Protein AF-A0A957D7N0-F1 (afdb_monomer)

pLDDT: mean 93.76, std 8.82, range [43.38, 98.62]

Mean predicted aligned error: 6.23 Å

Radius of gyration: 30.51 Å; Cα contacts (8 Å, |Δi|>4): 44; chains: 1; bounding box: 57×20×79 Å

Foldseek 3Di:
DDPDDLVRVLVVLLVVLVVCVVCVVVCVVVPDDNVNSVVSNVVSVVSVVVVVVVVVVVVVVVVVVVVVVVVVVVVVVVLVVVLVVCPVPDDQVCSVVVVDDDDD

Structure (mmCIF, N/CA/C/O backbone):
data_AF-A0A957D7N0-F1
#
_entry.id   AF-A0A957D7N0-F1
#
loop_
_atom_site.group_PDB
_atom_site.id
_atom_site.type_symbol
_atom_site.label_atom_id
_atom_site.label_alt_id
_atom_site.label_comp_id
_atom_site.label_asym_id
_atom_site.label_entity_id
_atom_site.label_seq_id
_atom_site.pdbx_PDB_ins_code
_atom_site.Cartn_x
_atom_site.Cartn_y
_atom_site.Cartn_z
_atom_site.occupancy
_atom_site.B_iso_or_equiv
_atom_site.auth_seq_id
_atom_site.auth_comp_id
_atom_site.auth_asym_id
_atom_site.auth_atom_id
_atom_site.pdbx_PDB_model_num
ATOM 1 N N . MET A 1 1 ? 7.538 5.327 24.840 1.00 43.38 1 MET A N 1
ATOM 2 C CA . MET A 1 1 ? 6.233 4.880 24.311 1.00 43.38 1 MET A CA 1
ATOM 3 C C . MET A 1 1 ? 6.363 3.395 24.025 1.00 43.38 1 MET A C 1
ATOM 5 O O . MET A 1 1 ? 7.383 3.013 23.466 1.00 43.38 1 MET A O 1
ATOM 9 N N . SER A 1 2 ? 5.463 2.561 24.544 1.00 58.72 2 SER A N 1
ATOM 10 C CA . SER A 1 2 ? 5.551 1.098 24.442 1.00 58.72 2 SER A CA 1
ATOM 11 C C . SER A 1 2 ? 5.608 0.650 22.978 1.00 58.72 2 SER A C 1
ATOM 13 O O . SER A 1 2 ? 4.878 1.155 22.133 1.00 58.72 2 SER A O 1
ATOM 15 N N . ASN A 1 3 ? 6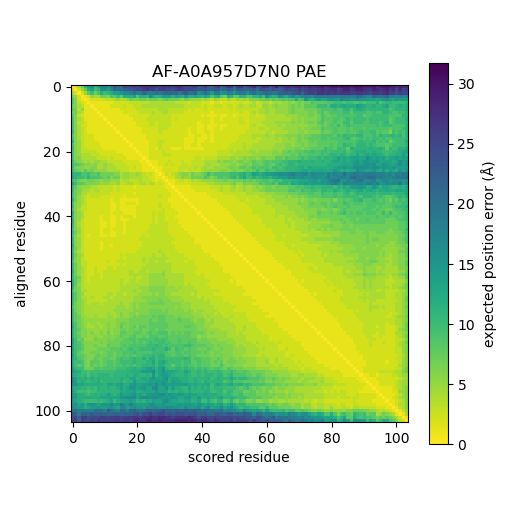.493 -0.305 22.688 1.00 68.75 3 ASN A N 1
ATOM 16 C CA . ASN A 1 3 ? 6.745 -0.878 21.362 1.00 68.75 3 ASN A CA 1
ATOM 17 C C . ASN A 1 3 ? 5.662 -1.924 21.000 1.00 68.75 3 ASN A C 1
ATOM 19 O O . ASN A 1 3 ? 5.974 -3.062 20.656 1.00 68.75 3 ASN A O 1
ATOM 23 N N . GLN A 1 4 ? 4.385 -1.586 21.197 1.00 79.19 4 GLN A N 1
ATOM 24 C CA . GLN A 1 4 ? 3.271 -2.497 20.929 1.00 79.19 4 GLN A CA 1
ATOM 25 C C . GLN A 1 4 ? 3.094 -2.719 19.428 1.00 79.19 4 GLN A C 1
ATOM 27 O O . GLN A 1 4 ? 3.161 -1.783 18.631 1.00 79.19 4 GLN A O 1
ATOM 32 N N . SER A 1 5 ? 2.846 -3.970 19.042 1.00 91.38 5 SER A N 1
ATOM 33 C CA . SER A 1 5 ? 2.448 -4.294 17.672 1.00 91.38 5 SER A CA 1
ATOM 34 C C . SER A 1 5 ? 1.021 -3.817 17.393 1.00 91.38 5 SER A C 1
ATOM 36 O O . SER A 1 5 ? 0.189 -3.775 18.298 1.00 91.38 5 SER A O 1
ATOM 38 N N . PHE A 1 6 ? 0.708 -3.556 16.121 1.00 92.81 6 PHE A N 1
ATOM 39 C CA . PHE A 1 6 ? -0.646 -3.199 15.679 1.00 92.81 6 PHE A CA 1
ATOM 40 C C . PHE A 1 6 ? -1.714 -4.172 16.214 1.00 92.81 6 PHE A C 1
ATOM 42 O O . PHE A 1 6 ? -2.712 -3.751 16.791 1.00 92.81 6 PHE A O 1
ATOM 49 N N . SER A 1 7 ? -1.453 -5.481 16.110 1.00 92.81 7 SER A N 1
ATOM 50 C CA . SER A 1 7 ? -2.374 -6.521 16.591 1.00 92.81 7 SER A CA 1
ATOM 51 C C . SER A 1 7 ? -2.631 -6.460 18.100 1.00 92.81 7 SER A C 1
ATOM 53 O O . SER A 1 7 ? -3.744 -6.734 18.551 1.00 92.81 7 SER A O 1
ATOM 55 N N . GLN A 1 8 ? -1.619 -6.069 18.883 1.00 94.50 8 GLN A N 1
ATOM 56 C CA . GLN A 1 8 ? -1.756 -5.902 20.327 1.00 94.50 8 GLN A CA 1
ATOM 57 C C . GLN A 1 8 ? -2.636 -4.691 20.637 1.00 94.50 8 GLN A C 1
ATOM 59 O O . GLN A 1 8 ? -3.555 -4.820 21.437 1.00 94.50 8 GLN A O 1
ATOM 64 N N . SER A 1 9 ? -2.440 -3.565 19.946 1.00 94.50 9 SER A N 1
ATOM 65 C CA . SER A 1 9 ? -3.275 -2.373 20.138 1.00 94.50 9 SER A CA 1
ATOM 66 C C . SER A 1 9 ? -4.746 -2.619 19.777 1.00 94.50 9 SER A C 1
ATOM 68 O O . SER A 1 9 ? -5.626 -2.287 20.565 1.00 94.50 9 SER A O 1
ATOM 70 N N . VAL A 1 10 ? -5.036 -3.279 18.647 1.00 95.94 10 VAL A N 1
ATOM 71 C CA . VAL A 1 10 ? -6.422 -3.637 18.271 1.00 95.94 10 VAL A CA 1
ATOM 72 C C . VAL A 1 10 ? -7.058 -4.572 19.306 1.00 95.94 10 VAL A C 1
ATOM 74 O O . VAL A 1 10 ? -8.212 -4.384 19.700 1.00 95.94 10 VAL A O 1
ATOM 77 N N . SER A 1 11 ? -6.301 -5.560 19.793 1.00 96.00 11 SER A N 1
ATOM 78 C CA . SER A 1 11 ? -6.775 -6.483 20.834 1.00 96.00 11 SER A CA 1
ATOM 79 C C . SER A 1 11 ? -7.077 -5.760 22.147 1.00 96.00 11 SER A C 1
ATOM 81 O O . SER A 1 11 ? -8.058 -6.077 22.824 1.00 96.00 11 SER A O 1
ATOM 83 N N . GLU A 1 12 ? -6.271 -4.764 22.504 1.00 96.31 12 GLU A N 1
ATOM 84 C CA . GLU A 1 12 ? -6.495 -3.937 23.687 1.00 96.31 12 GLU A CA 1
ATOM 85 C C . GLU A 1 12 ? -7.747 -3.073 23.555 1.00 96.31 12 GLU A C 1
ATOM 87 O O . GLU A 1 12 ? -8.556 -3.059 24.481 1.00 96.31 12 GLU A O 1
ATOM 92 N N . PHE A 1 13 ? -7.983 -2.440 22.403 1.00 96.44 13 PHE A N 1
ATOM 93 C CA . PHE A 1 13 ? -9.205 -1.658 22.174 1.00 96.44 13 PHE A CA 1
ATOM 94 C C . PHE A 1 13 ? -10.468 -2.516 22.295 1.00 96.44 13 PHE A C 1
ATOM 96 O O . PHE A 1 13 ? -11.415 -2.135 22.988 1.00 96.44 13 PHE A O 1
ATOM 103 N N . ARG A 1 14 ? -10.455 -3.728 21.726 1.00 96.88 14 ARG A N 1
ATOM 104 C CA . ARG A 1 14 ? -11.551 -4.700 21.891 1.00 96.88 14 ARG A CA 1
ATOM 105 C C . ARG A 1 14 ? -11.727 -5.132 23.348 1.00 96.88 14 ARG A C 1
ATOM 107 O O . ARG A 1 14 ? -12.855 -5.257 23.829 1.00 96.88 14 ARG A O 1
ATOM 114 N N . THR A 1 15 ? -10.623 -5.329 24.069 1.00 97.62 15 THR A N 1
ATOM 115 C CA . THR A 1 15 ? -10.645 -5.685 25.496 1.00 97.62 15 THR A CA 1
ATOM 116 C C . THR A 1 15 ? -11.243 -4.559 26.340 1.00 97.62 15 THR A C 1
ATOM 118 O O . THR A 1 15 ? -12.051 -4.833 27.227 1.00 97.62 15 THR A O 1
ATOM 121 N N . ILE A 1 16 ? -10.913 -3.300 26.040 1.00 96.25 16 ILE A N 1
ATOM 122 C CA . ILE A 1 16 ? -11.488 -2.123 26.702 1.00 96.25 16 ILE A CA 1
ATOM 123 C C . ILE A 1 16 ? -12.995 -2.048 26.439 1.00 96.25 16 ILE A C 1
ATOM 125 O O . ILE A 1 16 ? -13.761 -1.977 27.399 1.00 96.25 16 ILE A O 1
ATOM 129 N N . ALA A 1 17 ? -13.435 -2.145 25.180 1.00 97.00 17 ALA A N 1
ATOM 130 C CA . ALA A 1 17 ? -14.858 -2.125 24.826 1.00 97.00 17 ALA A CA 1
ATOM 131 C C . ALA A 1 17 ? -15.655 -3.215 25.571 1.00 97.00 17 ALA A C 1
ATOM 133 O O . ALA A 1 17 ? -16.693 -2.948 26.181 1.00 97.00 17 ALA A O 1
ATOM 134 N N . SER A 1 18 ? -15.131 -4.444 25.594 1.00 97.06 18 SER A N 1
ATOM 135 C CA . SER A 1 18 ? -15.727 -5.564 26.334 1.00 97.06 18 SER A CA 1
ATOM 136 C C . SER A 1 18 ? -15.751 -5.318 27.850 1.00 97.06 18 SER A C 1
ATOM 138 O O . SER A 1 18 ? -16.758 -5.563 28.528 1.00 97.06 18 SER A O 1
ATOM 140 N N . GLY A 1 19 ? -14.656 -4.778 28.392 1.00 96.94 19 GLY A N 1
ATOM 141 C CA . GLY A 1 19 ? -14.521 -4.427 29.800 1.00 96.94 19 GLY A CA 1
ATOM 142 C C . GLY A 1 19 ? -15.551 -3.396 30.255 1.00 96.94 19 GLY A C 1
ATOM 143 O O . GLY A 1 19 ? -16.161 -3.599 31.309 1.00 96.94 19 GLY A O 1
ATOM 144 N N . ILE A 1 20 ? -15.774 -2.355 29.443 1.00 96.00 20 ILE A N 1
ATOM 145 C CA . ILE A 1 20 ? -16.780 -1.311 29.678 1.00 96.00 20 ILE A CA 1
ATOM 146 C C . ILE A 1 20 ? -18.181 -1.922 29.690 1.00 96.00 20 ILE A C 1
ATOM 148 O O . ILE A 1 20 ? -18.893 -1.775 30.681 1.00 96.00 20 ILE A O 1
ATOM 152 N N . ASN A 1 21 ? -18.551 -2.682 28.654 1.00 94.56 21 ASN A N 1
ATOM 153 C CA . ASN A 1 21 ? -19.876 -3.306 28.561 1.00 94.56 21 ASN A CA 1
ATOM 154 C C . ASN A 1 21 ? -20.183 -4.221 29.755 1.00 94.56 21 ASN A C 1
ATOM 156 O O . ASN A 1 21 ? -21.283 -4.198 30.302 1.00 94.56 21 ASN A O 1
ATOM 160 N N . THR A 1 22 ? -19.193 -4.992 30.210 1.00 96.62 22 THR A N 1
ATOM 161 C CA . THR A 1 22 ? -19.368 -5.930 31.332 1.00 96.62 22 THR A CA 1
ATOM 162 C C . THR A 1 22 ? -19.513 -5.218 32.683 1.00 96.62 22 THR A C 1
ATOM 164 O O . THR A 1 22 ? -20.059 -5.783 33.629 1.00 96.62 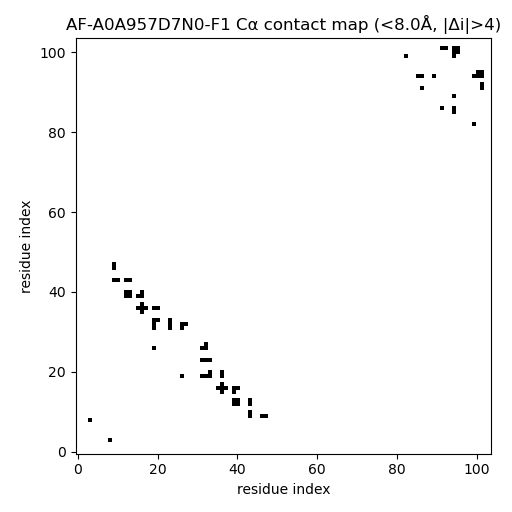22 THR A O 1
ATOM 167 N N . ARG A 1 23 ? -18.990 -3.992 32.815 1.00 96.06 23 ARG A N 1
ATOM 168 C CA . ARG A 1 23 ? -18.874 -3.268 34.097 1.00 96.06 23 ARG A CA 1
ATOM 169 C C . ARG A 1 23 ? -19.547 -1.899 34.074 1.00 96.06 23 ARG A C 1
ATOM 171 O O . ARG A 1 23 ? -19.234 -1.057 34.911 1.00 96.06 23 ARG A O 1
ATOM 178 N N . LEU A 1 24 ? -20.492 -1.690 33.162 1.00 93.25 24 LEU A N 1
ATOM 179 C CA . LEU A 1 24 ? -21.084 -0.380 32.894 1.00 93.25 24 LEU A CA 1
ATOM 180 C C . LEU A 1 24 ? -21.666 0.283 34.154 1.00 93.25 24 LEU A C 1
ATOM 182 O O . LEU A 1 24 ? -21.428 1.460 34.404 1.00 93.25 24 LEU A O 1
ATOM 186 N N . THR A 1 25 ? -22.339 -0.487 35.015 1.00 92.81 25 THR A N 1
ATOM 187 C CA . THR A 1 25 ? -22.913 0.012 36.278 1.00 92.81 25 THR A CA 1
ATOM 188 C C . THR A 1 25 ? -21.865 0.589 37.231 1.00 92.81 25 THR A C 1
ATOM 190 O O .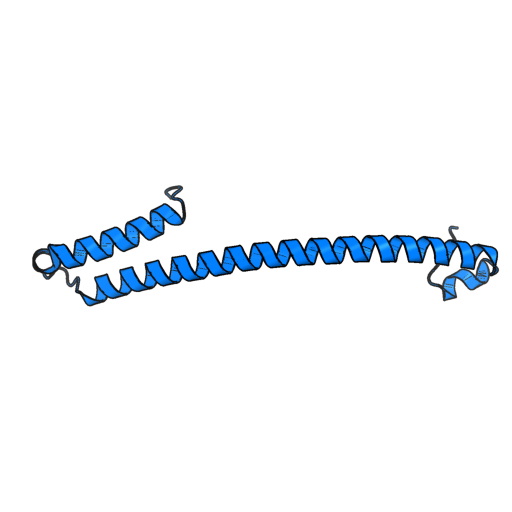 THR A 1 25 ? -22.150 1.549 37.937 1.00 92.81 25 THR A O 1
ATOM 193 N N . ALA A 1 26 ? -20.651 0.030 37.254 1.00 93.75 26 ALA A N 1
ATOM 194 C CA . ALA A 1 26 ? -19.558 0.529 38.091 1.00 93.75 26 ALA A CA 1
ATOM 195 C C . ALA A 1 26 ? -18.886 1.782 37.500 1.00 93.75 26 ALA A C 1
ATOM 197 O O . ALA A 1 26 ? -18.182 2.495 38.210 1.00 93.75 26 ALA A O 1
ATOM 198 N N . LEU A 1 27 ? -19.097 2.043 36.207 1.00 91.62 27 LEU A N 1
ATOM 199 C CA . LEU A 1 27 ? -18.471 3.129 35.456 1.00 91.62 27 LEU A CA 1
ATOM 200 C C . LEU A 1 27 ? -19.405 4.332 35.235 1.00 91.62 27 LEU A C 1
ATOM 202 O O . LEU A 1 27 ? -18.949 5.394 34.812 1.00 91.62 27 LEU A O 1
ATOM 206 N N . SER A 1 28 ? -20.691 4.216 35.580 1.00 84.62 28 SER A N 1
ATOM 207 C CA . SER A 1 28 ? -21.676 5.292 35.402 1.00 84.62 28 SER A CA 1
ATOM 208 C C . SER A 1 28 ? -21.314 6.579 36.157 1.00 84.62 28 SER A C 1
ATOM 210 O O . SER A 1 28 ? -21.582 7.674 35.670 1.00 84.62 28 SER A O 1
ATOM 212 N N . GLY A 1 29 ? -20.636 6.467 37.306 1.00 91.56 29 GLY A N 1
ATOM 213 C CA . GLY A 1 29 ? -20.192 7.609 38.116 1.00 91.56 29 GLY A CA 1
ATOM 214 C C . GLY A 1 29 ? -19.091 8.467 37.482 1.00 91.56 29 GLY A C 1
ATOM 215 O O . GLY A 1 29 ? -18.836 9.568 37.961 1.00 91.56 29 GLY A O 1
ATOM 216 N N . VAL A 1 30 ? -18.447 7.985 36.414 1.00 94.19 30 VAL A N 1
ATOM 217 C CA . VAL A 1 30 ? -17.393 8.710 35.681 1.00 94.19 30 VAL A CA 1
ATOM 218 C C . VAL A 1 30 ? -17.793 9.046 34.242 1.00 94.19 30 VAL A C 1
ATOM 220 O O . VAL A 1 30 ? -16.959 9.501 33.466 1.00 94.19 30 VAL A O 1
ATOM 223 N N . GLY A 1 31 ? -19.065 8.845 33.883 1.00 91.88 31 GLY A N 1
ATOM 224 C CA . GLY A 1 31 ? -19.603 9.235 32.579 1.00 91.88 31 GLY A CA 1
ATOM 225 C C . GLY A 1 31 ? -19.210 8.326 31.413 1.00 91.88 31 GLY A C 1
ATOM 226 O O . GLY A 1 31 ? -19.411 8.722 30.273 1.00 91.88 31 GLY A O 1
ATOM 227 N N . VAL A 1 32 ? -18.675 7.128 31.674 1.00 95.19 32 VAL A N 1
ATOM 228 C CA . VAL A 1 32 ? -18.431 6.126 30.624 1.00 95.19 32 VAL A CA 1
ATOM 229 C C . VAL A 1 32 ? -19.739 5.414 30.292 1.00 95.19 32 VAL A C 1
ATOM 231 O O . VAL A 1 32 ? -20.456 4.944 31.180 1.00 95.19 32 VAL A O 1
ATOM 234 N N . THR A 1 33 ? -20.030 5.316 29.001 1.00 95.62 33 THR A N 1
ATOM 235 C CA . THR A 1 33 ? -21.306 4.849 28.461 1.00 95.62 33 THR A CA 1
ATOM 236 C C . THR A 1 33 ? -21.149 3.599 27.593 1.00 95.62 33 THR A C 1
ATOM 238 O O . THR A 1 33 ? -20.047 3.182 27.233 1.00 95.62 33 THR A O 1
ATOM 241 N N . ALA A 1 34 ? -22.281 2.984 27.241 1.00 94.81 34 ALA A N 1
ATOM 242 C CA . ALA A 1 34 ? -22.307 1.914 26.246 1.00 94.81 34 ALA A CA 1
ATOM 243 C C . ALA A 1 34 ? -21.889 2.420 24.852 1.00 94.81 34 ALA A C 1
ATOM 245 O O . ALA A 1 34 ? -21.288 1.668 24.085 1.00 94.81 34 ALA A O 1
ATOM 246 N N . ASP A 1 35 ? -22.146 3.696 24.549 1.00 96.38 35 ASP A N 1
ATOM 247 C CA . ASP A 1 35 ? -21.763 4.313 23.278 1.00 96.38 35 ASP A CA 1
ATOM 248 C C . ASP A 1 35 ? -20.238 4.427 23.155 1.00 96.38 35 ASP A C 1
ATOM 250 O O . ASP A 1 35 ? -19.693 4.181 22.081 1.00 96.38 35 ASP A O 1
ATOM 254 N N . ASP A 1 36 ? -19.525 4.684 24.257 1.00 96.25 36 ASP A N 1
ATOM 255 C CA . ASP A 1 36 ? -18.054 4.683 24.271 1.00 96.25 36 ASP A CA 1
ATOM 256 C C . ASP A 1 36 ? -17.484 3.291 23.961 1.00 96.25 36 ASP A C 1
ATOM 258 O O . ASP A 1 36 ? -16.516 3.150 23.208 1.00 96.25 36 ASP A O 1
ATOM 262 N N . ALA A 1 37 ? -18.103 2.240 24.509 1.00 96.44 37 ALA A N 1
ATOM 263 C CA . ALA A 1 37 ? -17.727 0.863 24.207 1.00 96.44 37 ALA A CA 1
ATOM 264 C C . ALA A 1 37 ? -17.990 0.519 22.734 1.00 96.44 37 ALA A C 1
ATOM 266 O O . ALA A 1 37 ? -17.146 -0.107 22.089 1.00 96.44 37 ALA A O 1
ATOM 267 N N . ALA A 1 38 ? -19.134 0.948 22.195 1.00 97.50 38 ALA A N 1
ATOM 268 C CA . ALA A 1 38 ? -19.473 0.760 20.790 1.00 97.50 38 ALA A CA 1
ATOM 269 C C . ALA A 1 38 ? -18.486 1.497 19.873 1.00 97.50 38 ALA A C 1
ATOM 271 O O . ALA A 1 38 ? -17.970 0.899 18.931 1.00 97.50 38 ALA A O 1
ATOM 272 N N . ALA A 1 39 ? -18.150 2.751 20.186 1.00 97.62 39 ALA A N 1
ATOM 273 C CA . ALA A 1 39 ? -17.175 3.535 19.435 1.00 97.62 39 ALA A CA 1
ATOM 274 C C . ALA A 1 39 ? -15.786 2.875 19.433 1.00 97.62 39 ALA A C 1
ATOM 276 O O . ALA A 1 39 ? -15.151 2.784 18.383 1.00 97.62 39 ALA A O 1
ATOM 277 N N . MET A 1 40 ? -15.328 2.353 20.578 1.00 96.88 40 MET A N 1
ATOM 278 C CA . MET A 1 40 ? -14.059 1.616 20.654 1.00 96.88 40 MET A CA 1
ATOM 279 C C . MET A 1 40 ? -14.061 0.331 19.823 1.00 96.88 40 MET A C 1
ATOM 281 O O . MET A 1 40 ? -13.060 0.025 19.176 1.00 96.88 40 MET A O 1
ATOM 285 N N . ALA A 1 41 ? -15.167 -0.417 19.818 1.00 96.69 41 ALA A N 1
ATOM 286 C CA . ALA A 1 41 ? -15.290 -1.617 18.995 1.00 96.69 41 ALA A CA 1
ATOM 287 C C . ALA A 1 41 ? -15.265 -1.281 17.494 1.00 96.69 41 ALA A C 1
ATOM 289 O O . ALA A 1 41 ? -14.511 -1.901 16.747 1.00 96.69 41 ALA A O 1
ATOM 290 N N . VAL A 1 42 ? -16.012 -0.252 17.076 1.00 98.06 42 VAL A N 1
ATOM 291 C CA . VAL A 1 42 ? -16.036 0.221 15.682 1.00 98.06 42 VAL A CA 1
ATOM 292 C C . VAL A 1 42 ? -14.645 0.655 15.228 1.00 98.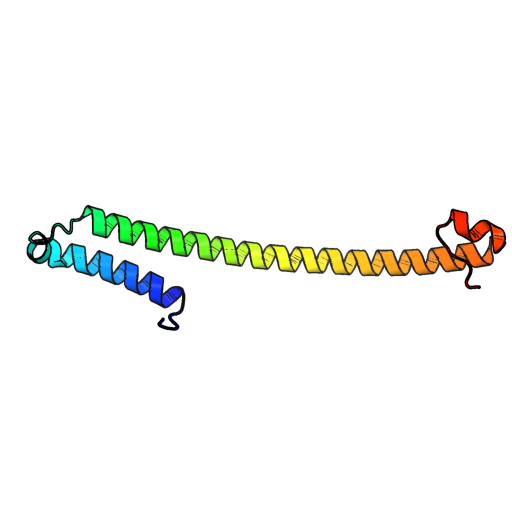06 42 VAL A C 1
ATOM 294 O O . VAL A 1 42 ? -14.183 0.210 14.182 1.00 98.06 42 VAL A O 1
ATOM 297 N N . LEU A 1 43 ? -13.932 1.448 16.032 1.00 97.81 43 LEU A N 1
ATOM 298 C CA . LEU A 1 43 ? -12.570 1.871 15.697 1.00 97.81 43 LEU A CA 1
ATOM 299 C C . LEU A 1 43 ? -11.611 0.682 15.561 1.00 97.81 43 LEU A C 1
ATOM 301 O O . LEU A 1 43 ? -10.768 0.676 14.667 1.00 97.81 43 LEU A O 1
ATOM 305 N N . ALA A 1 44 ? -11.732 -0.342 16.410 1.00 97.44 44 ALA A N 1
ATOM 306 C CA . ALA A 1 44 ? -10.920 -1.551 16.288 1.00 97.44 44 ALA A CA 1
ATOM 307 C C . ALA A 1 44 ? -11.178 -2.294 14.962 1.00 97.44 44 ALA A C 1
ATOM 309 O O . ALA A 1 44 ? -10.231 -2.759 14.324 1.00 97.44 44 ALA A O 1
ATOM 310 N N . ASP A 1 45 ? -12.434 -2.366 14.521 1.00 97.44 45 ASP A N 1
ATOM 311 C CA . ASP A 1 45 ? -12.815 -3.015 13.262 1.00 97.44 45 ASP A CA 1
ATOM 312 C C . ASP 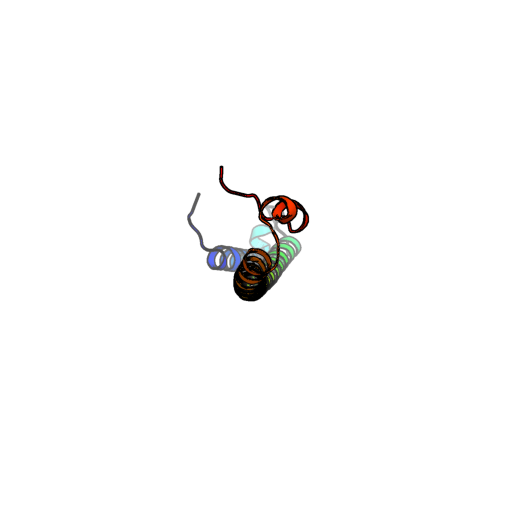A 1 45 ? -12.395 -2.197 12.026 1.00 97.44 45 ASP A C 1
ATOM 314 O O . ASP A 1 45 ? -11.928 -2.752 11.022 1.00 97.44 45 ASP A O 1
ATOM 318 N N . GLU A 1 46 ? -12.494 -0.868 12.099 1.00 97.94 46 GLU A N 1
ATOM 319 C CA . GLU A 1 46 ? -11.985 0.042 11.069 1.00 97.94 46 GLU A CA 1
ATOM 320 C C . GLU A 1 46 ? -10.466 -0.076 10.918 1.00 97.94 46 GLU A C 1
ATOM 322 O O . GLU A 1 46 ? -9.957 -0.127 9.797 1.00 97.94 46 GLU A O 1
ATOM 327 N N . LEU A 1 47 ? -9.735 -0.179 12.032 1.00 97.88 47 LEU A N 1
ATOM 328 C CA . LEU A 1 47 ? -8.290 -0.390 12.017 1.00 97.88 47 LEU A CA 1
ATOM 329 C C . LEU A 1 47 ? -7.924 -1.701 11.315 1.00 97.88 47 LEU A C 1
ATOM 331 O O . LEU A 1 47 ? -7.054 -1.688 10.441 1.00 97.88 47 LEU A O 1
ATOM 335 N N . ASP A 1 48 ? -8.583 -2.814 11.648 1.00 97.31 48 ASP A N 1
ATOM 336 C CA . ASP A 1 48 ? -8.351 -4.102 10.979 1.00 97.31 48 ASP A CA 1
ATOM 337 C C . ASP A 1 48 ? -8.627 -4.008 9.469 1.00 97.31 48 ASP A C 1
ATOM 339 O O . ASP A 1 48 ? -7.836 -4.489 8.651 1.00 97.31 48 ASP A O 1
ATOM 343 N N . THR A 1 49 ? -9.706 -3.319 9.091 1.00 97.88 49 THR A N 1
ATOM 344 C CA . THR A 1 49 ? -10.071 -3.085 7.688 1.00 97.88 49 THR A CA 1
ATOM 345 C C . THR A 1 49 ? -8.996 -2.283 6.953 1.00 97.88 49 THR A C 1
ATOM 347 O O . THR A 1 49 ? -8.542 -2.684 5.878 1.00 97.88 49 THR A O 1
ATOM 350 N N . LEU A 1 50 ? -8.545 -1.169 7.535 1.00 98.12 50 LEU A N 1
ATOM 351 C CA . LEU A 1 50 ? -7.499 -0.324 6.958 1.00 98.12 50 LEU A CA 1
ATOM 352 C C . LEU A 1 50 ? -6.164 -1.066 6.850 1.00 98.12 50 LEU A C 1
ATOM 354 O O . LEU A 1 50 ? -5.457 -0.919 5.853 1.00 98.12 50 LEU A O 1
ATOM 358 N N . ASN A 1 51 ? -5.822 -1.891 7.839 1.00 97.56 51 ASN A N 1
ATOM 359 C CA . ASN A 1 51 ? -4.610 -2.699 7.802 1.00 97.56 51 ASN A CA 1
ATOM 360 C C . ASN A 1 51 ? -4.663 -3.750 6.681 1.00 97.56 51 ASN A C 1
ATOM 362 O O . ASN A 1 51 ? -3.701 -3.890 5.926 1.00 97.56 51 ASN A O 1
ATOM 366 N N . ALA A 1 52 ? -5.800 -4.429 6.498 1.00 97.25 52 ALA A N 1
ATOM 367 C CA . ALA A 1 52 ? -5.985 -5.367 5.391 1.00 97.25 52 ALA A CA 1
ATOM 368 C C . ALA A 1 52 ? -5.858 -4.677 4.019 1.00 97.25 52 ALA A C 1
ATOM 370 O O . ALA A 1 52 ? -5.155 -5.167 3.134 1.00 97.25 52 ALA A O 1
ATOM 371 N N . GLN A 1 53 ? -6.475 -3.501 3.858 1.00 98.25 53 GLN A N 1
ATOM 372 C CA . GLN A 1 53 ? -6.340 -2.688 2.644 1.00 98.25 53 GLN A CA 1
ATOM 373 C C . GLN A 1 53 ? -4.890 -2.246 2.407 1.00 98.25 53 GLN A C 1
ATOM 375 O O . GLN A 1 53 ? -4.415 -2.252 1.270 1.00 98.25 53 GLN A O 1
ATOM 380 N N . GLN A 1 54 ? -4.164 -1.884 3.467 1.00 98.31 54 GLN A N 1
ATOM 381 C CA . GLN A 1 54 ? -2.758 -1.508 3.373 1.00 98.31 54 GLN A CA 1
ATOM 382 C C . GLN A 1 54 ? -1.895 -2.673 2.868 1.00 98.31 54 GLN A C 1
ATOM 384 O O . GLN A 1 54 ? -1.055 -2.470 1.988 1.00 98.31 54 GLN A O 1
ATOM 389 N N . GLU A 1 55 ? -2.083 -3.880 3.402 1.00 98.19 55 GLU A N 1
ATOM 390 C CA . GLU A 1 55 ? -1.336 -5.066 2.965 1.00 98.19 55 GLU A CA 1
ATOM 391 C C . GLU A 1 55 ? -1.633 -5.429 1.504 1.00 98.19 55 GLU A C 1
ATOM 393 O O . GLU A 1 55 ? -0.710 -5.715 0.735 1.00 98.19 55 GLU A O 1
ATOM 398 N N . GLU A 1 56 ? -2.890 -5.308 1.077 1.00 98.25 56 GLU A N 1
ATOM 399 C CA . GLU A 1 56 ? -3.273 -5.488 -0.326 1.00 98.25 56 GLU A CA 1
ATOM 400 C C . GLU A 1 56 ? -2.585 -4.455 -1.239 1.00 98.25 56 GLU A C 1
ATOM 402 O O . GLU A 1 56 ? -1.958 -4.810 -2.242 1.00 98.25 56 GLU A O 1
ATOM 407 N N . LEU A 1 57 ? -2.594 -3.171 -0.864 1.00 98.56 57 LEU A N 1
ATOM 408 C CA . LEU A 1 57 ? -1.905 -2.119 -1.621 1.00 98.56 57 LEU A CA 1
ATOM 409 C C . LEU A 1 57 ? -0.390 -2.354 -1.705 1.00 98.56 57 LEU A C 1
ATOM 411 O O . LEU A 1 57 ? 0.211 -2.124 -2.759 1.00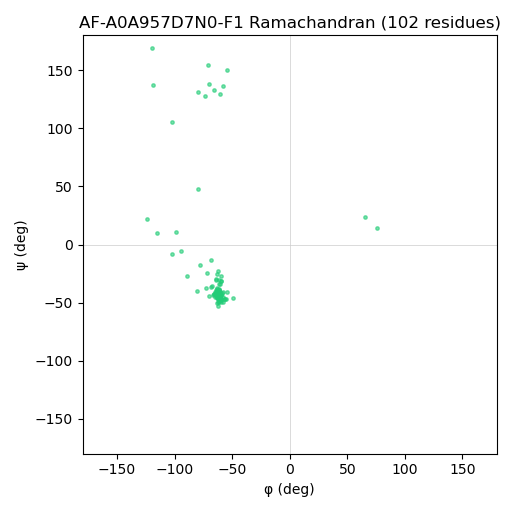 98.56 57 LEU A O 1
ATOM 415 N N . LYS A 1 58 ? 0.247 -2.852 -0.636 1.00 98.19 58 LYS A N 1
ATOM 416 C CA . LYS A 1 58 ? 1.672 -3.231 -0.658 1.00 98.19 58 LYS A CA 1
ATOM 417 C C . LYS A 1 58 ? 1.935 -4.354 -1.660 1.00 98.19 58 LYS A C 1
ATOM 419 O O . LYS A 1 58 ? 2.921 -4.289 -2.405 1.00 98.19 58 LYS A O 1
ATOM 424 N N . ALA A 1 59 ? 1.066 -5.363 -1.712 1.00 98.25 59 ALA A N 1
ATOM 425 C CA . ALA A 1 59 ? 1.180 -6.460 -2.667 1.00 98.25 59 ALA A CA 1
ATOM 426 C C . ALA A 1 59 ? 1.041 -5.963 -4.117 1.00 98.25 59 ALA A C 1
ATOM 428 O O . ALA A 1 59 ? 1.885 -6.277 -4.966 1.00 98.25 59 ALA A O 1
ATOM 429 N N . GLN A 1 60 ? 0.043 -5.117 -4.386 1.00 98.44 60 GLN A N 1
ATOM 430 C CA . GLN A 1 60 ? -0.174 -4.513 -5.704 1.00 98.44 60 GLN A CA 1
ATOM 431 C C . GLN A 1 60 ? 1.000 -3.634 -6.142 1.00 98.44 60 GLN A C 1
ATOM 433 O O . GLN A 1 60 ? 1.469 -3.748 -7.280 1.00 98.44 60 GLN A O 1
ATOM 438 N N . LEU A 1 61 ? 1.526 -2.802 -5.237 1.00 98.56 61 LEU A N 1
ATOM 439 C CA . LEU A 1 61 ? 2.701 -1.974 -5.501 1.00 98.56 61 LEU A CA 1
ATOM 440 C C . LEU A 1 61 ? 3.894 -2.846 -5.900 1.00 98.56 61 LEU A C 1
ATOM 442 O O . LEU A 1 61 ? 4.504 -2.612 -6.942 1.00 98.56 61 LEU A O 1
ATOM 446 N N . LYS A 1 62 ? 4.183 -3.900 -5.126 1.00 98.44 62 LYS A N 1
ATOM 447 C CA . LYS A 1 62 ? 5.274 -4.839 -5.423 1.00 98.44 62 LYS A CA 1
ATOM 448 C C . LYS A 1 62 ? 5.109 -5.481 -6.803 1.00 98.44 62 LYS A C 1
ATOM 450 O O . LYS A 1 62 ? 6.073 -5.542 -7.570 1.00 98.44 62 LYS A O 1
ATOM 455 N N . ALA A 1 63 ? 3.900 -5.927 -7.143 1.00 98.44 63 ALA A N 1
ATOM 456 C CA . ALA A 1 63 ? 3.607 -6.510 -8.450 1.00 98.44 63 ALA A CA 1
ATOM 457 C C . ALA A 1 63 ? 3.859 -5.509 -9.592 1.00 98.44 63 ALA A C 1
ATOM 459 O O . ALA A 1 63 ? 4.551 -5.833 -10.561 1.00 98.44 63 ALA A O 1
ATOM 460 N N . LYS A 1 64 ? 3.376 -4.268 -9.458 1.00 98.38 64 LYS A N 1
ATOM 461 C CA . LYS A 1 64 ? 3.570 -3.219 -10.471 1.00 98.38 64 LYS A CA 1
ATOM 462 C C . LYS A 1 64 ? 5.014 -2.755 -10.594 1.00 98.38 64 LYS A C 1
ATOM 464 O O . LYS A 1 64 ? 5.481 -2.539 -11.711 1.00 98.38 64 LYS A O 1
ATOM 469 N N . THR A 1 65 ? 5.754 -2.677 -9.494 1.00 98.56 65 THR A N 1
ATOM 470 C CA . THR A 1 65 ? 7.194 -2.397 -9.524 1.00 98.56 65 THR A CA 1
ATOM 471 C C . THR A 1 65 ? 7.954 -3.481 -10.289 1.00 98.56 65 THR A C 1
ATOM 473 O O . THR A 1 65 ? 8.810 -3.161 -11.115 1.00 98.56 65 THR A O 1
ATOM 476 N N . ASN A 1 66 ? 7.617 -4.756 -10.085 1.00 98.56 66 ASN A N 1
ATOM 477 C CA . ASN A 1 66 ? 8.227 -5.857 -10.833 1.00 98.56 66 ASN A CA 1
ATOM 478 C C . ASN A 1 66 ? 7.909 -5.778 -12.335 1.00 98.56 66 ASN A C 1
ATOM 480 O O . ASN A 1 66 ? 8.817 -5.915 -13.158 1.00 98.56 66 ASN A O 1
ATOM 484 N N . GLU A 1 67 ? 6.653 -5.499 -12.697 1.00 98.56 67 GLU A N 1
ATOM 485 C CA . GLU A 1 67 ? 6.233 -5.312 -14.093 1.00 98.56 67 GLU A CA 1
ATOM 486 C C . GLU A 1 67 ? 6.997 -4.152 -14.762 1.00 98.56 67 GLU A C 1
ATOM 488 O O . GLU A 1 67 ? 7.545 -4.303 -15.860 1.00 98.56 67 GLU A O 1
ATOM 493 N N . LEU A 1 68 ? 7.086 -3.006 -14.078 1.00 98.50 68 LEU A N 1
ATOM 494 C CA . LEU A 1 68 ? 7.807 -1.824 -14.547 1.00 98.50 68 LEU A CA 1
ATOM 495 C C . LEU A 1 68 ? 9.292 -2.128 -14.774 1.00 98.50 68 LEU A C 1
ATOM 497 O O . LEU A 1 68 ? 9.838 -1.806 -15.831 1.00 98.50 68 LEU A O 1
ATOM 501 N N . ASN A 1 69 ? 9.939 -2.785 -13.811 1.00 98.56 69 ASN A N 1
ATOM 502 C CA . ASN A 1 69 ? 11.353 -3.145 -13.897 1.00 98.56 69 ASN A CA 1
ATOM 503 C C . ASN A 1 69 ? 11.630 -4.102 -15.064 1.00 98.56 69 ASN A C 1
ATOM 505 O O . ASN A 1 69 ? 12.609 -3.918 -15.796 1.00 98.56 69 ASN A O 1
ATOM 509 N N . ALA A 1 70 ? 10.751 -5.082 -15.289 1.00 98.62 70 ALA A N 1
ATOM 510 C CA . ALA A 1 70 ? 10.854 -5.995 -16.422 1.00 98.62 70 ALA A CA 1
ATOM 511 C C . ALA A 1 70 ? 10.754 -5.244 -17.761 1.00 98.62 70 ALA A C 1
ATOM 513 O O . ALA A 1 70 ? 11.639 -5.378 -18.613 1.00 98.62 70 ALA A O 1
ATOM 514 N N . LYS A 1 71 ? 9.739 -4.384 -17.928 1.00 98.62 71 LYS A N 1
ATOM 515 C CA . LYS A 1 71 ? 9.573 -3.569 -19.145 1.00 98.62 71 LYS A CA 1
ATOM 516 C C . LYS A 1 71 ? 10.743 -2.613 -19.365 1.00 98.62 71 LYS A C 1
ATOM 518 O O . LYS A 1 71 ? 11.230 -2.489 -20.487 1.00 98.62 71 LYS A O 1
ATOM 523 N N . MET A 1 72 ? 11.259 -1.999 -18.302 1.00 98.50 72 MET A N 1
ATOM 524 C CA . MET A 1 72 ? 12.420 -1.111 -18.374 1.00 98.50 72 MET A CA 1
ATOM 525 C C . MET A 1 72 ? 13.675 -1.847 -18.863 1.00 98.50 72 MET A C 1
ATOM 527 O O . MET A 1 72 ? 14.426 -1.318 -19.684 1.00 98.50 72 MET A O 1
ATOM 531 N N . LYS A 1 73 ? 13.901 -3.085 -18.405 1.00 98.56 73 LYS A N 1
ATOM 532 C CA . LYS A 1 73 ? 15.017 -3.919 -18.876 1.00 98.56 73 LYS A CA 1
ATOM 533 C C . LYS A 1 73 ? 14.904 -4.206 -20.374 1.00 98.56 73 LYS A C 1
ATOM 535 O O . LYS A 1 73 ? 15.885 -4.031 -21.098 1.00 98.56 73 LYS A O 1
ATOM 540 N N . VAL A 1 74 ? 13.713 -4.582 -20.842 1.00 98.50 74 VAL A N 1
ATOM 541 C CA . VAL A 1 74 ? 13.446 -4.830 -22.268 1.00 98.50 74 VAL A CA 1
ATOM 542 C C . VAL A 1 74 ? 13.655 -3.559 -23.095 1.00 98.50 74 VAL A C 1
ATOM 544 O O . VAL A 1 74 ? 14.369 -3.592 -24.097 1.00 98.50 74 VAL A O 1
ATOM 547 N N . ALA A 1 75 ? 13.116 -2.422 -22.649 1.00 98.19 75 ALA A N 1
ATOM 548 C CA . ALA A 1 75 ? 13.267 -1.139 -23.332 1.00 98.19 75 ALA A CA 1
ATOM 549 C C . ALA A 1 75 ? 14.740 -0.711 -23.438 1.00 98.19 75 ALA A C 1
ATOM 551 O O . ALA A 1 75 ? 15.192 -0.288 -24.502 1.00 98.19 75 ALA A O 1
ATOM 552 N N . ARG A 1 76 ? 15.526 -0.881 -22.366 1.00 97.88 76 ARG A N 1
ATOM 553 C CA . ARG A 1 76 ? 16.971 -0.591 -22.367 1.00 97.88 76 ARG A CA 1
ATOM 554 C C . ARG A 1 76 ? 17.739 -1.489 -23.333 1.00 97.88 76 ARG A C 1
ATOM 556 O O . ARG A 1 76 ? 18.584 -0.986 -24.074 1.00 97.88 76 ARG A O 1
ATOM 563 N N . ALA A 1 77 ? 17.437 -2.787 -23.356 1.00 98.00 77 ALA A N 1
ATOM 564 C CA . ALA A 1 77 ? 18.054 -3.723 -24.292 1.00 98.00 77 ALA A CA 1
ATOM 565 C C . ALA A 1 77 ? 17.724 -3.354 -25.746 1.00 98.00 77 ALA A C 1
ATOM 567 O O . ALA A 1 77 ? 18.629 -3.249 -26.575 1.00 98.00 77 ALA A O 1
ATOM 568 N N . LYS A 1 78 ? 16.448 -3.059 -26.033 1.00 97.88 78 LYS A N 1
ATOM 569 C CA . LYS A 1 78 ? 15.999 -2.634 -27.363 1.00 97.88 78 LYS A CA 1
ATOM 570 C C . LYS A 1 78 ? 16.661 -1.329 -27.793 1.00 97.88 78 LYS A C 1
ATOM 572 O O . LYS A 1 78 ? 17.166 -1.251 -28.907 1.00 97.88 78 LYS A O 1
ATOM 577 N N . ARG A 1 79 ? 16.728 -0.330 -26.906 1.00 96.56 79 ARG A N 1
ATOM 578 C CA . ARG A 1 79 ? 17.452 0.923 -27.163 1.00 96.56 79 ARG A CA 1
ATOM 579 C C . ARG A 1 79 ? 18.914 0.645 -27.507 1.00 96.56 79 ARG A C 1
ATOM 581 O O . ARG A 1 79 ? 19.416 1.206 -28.470 1.00 96.56 79 ARG A O 1
ATOM 588 N N . SER A 1 80 ? 19.598 -0.203 -26.736 1.00 96.25 80 SER A N 1
ATOM 589 C CA . SER A 1 80 ? 21.010 -0.520 -26.977 1.00 96.25 80 SER A CA 1
ATOM 590 C C . SER A 1 80 ? 21.233 -1.148 -28.355 1.00 96.25 80 SER A C 1
ATOM 592 O O . SER A 1 80 ? 22.122 -0.708 -29.080 1.00 96.25 80 SER A O 1
ATOM 594 N N . ASP A 1 81 ? 20.407 -2.125 -28.736 1.00 97.69 81 ASP A N 1
ATOM 595 C CA . ASP A 1 81 ? 20.436 -2.747 -30.066 1.00 97.69 81 ASP A CA 1
ATOM 596 C C . ASP A 1 81 ? 20.182 -1.721 -31.182 1.00 97.69 81 ASP A C 1
ATOM 598 O O . ASP A 1 81 ? 20.977 -1.616 -32.115 1.00 97.69 81 ASP A O 1
ATOM 602 N N . LEU A 1 82 ? 19.136 -0.900 -31.055 1.00 96.38 82 LEU A N 1
ATOM 603 C CA . LEU A 1 82 ? 18.814 0.130 -32.045 1.00 96.38 82 LEU A CA 1
ATOM 604 C C . LEU A 1 82 ? 19.941 1.157 -32.200 1.00 96.38 82 LEU A C 1
ATOM 606 O O . LEU A 1 82 ? 20.332 1.465 -33.321 1.00 96.38 82 LEU A O 1
ATOM 610 N N . VAL A 1 83 ? 20.517 1.637 -31.094 1.00 95.88 83 VAL A N 1
ATOM 611 C CA . VAL A 1 83 ? 21.644 2.581 -31.130 1.00 95.88 83 VAL A CA 1
ATOM 612 C C . VAL A 1 83 ? 22.850 1.971 -31.842 1.00 95.88 83 VAL A C 1
ATOM 614 O O . VAL A 1 83 ? 23.490 2.661 -32.628 1.00 95.88 83 VAL A O 1
ATOM 617 N N . LYS A 1 84 ? 23.162 0.686 -31.623 1.00 95.94 84 LYS A N 1
ATOM 618 C CA . LYS A 1 84 ? 24.253 0.016 -32.352 1.00 95.94 84 LYS A CA 1
ATOM 619 C C . LYS A 1 84 ? 24.005 0.020 -33.861 1.00 95.94 84 LYS A C 1
ATOM 621 O O . LYS A 1 84 ? 24.922 0.323 -34.612 1.00 95.94 84 LYS A O 1
ATOM 626 N N . ARG A 1 85 ? 22.775 -0.266 -34.297 1.00 95.88 85 ARG A N 1
ATOM 627 C CA . ARG A 1 85 ? 22.403 -0.264 -35.722 1.00 95.88 85 ARG A CA 1
ATOM 628 C C . ARG A 1 85 ? 22.488 1.132 -36.338 1.00 95.88 85 ARG A C 1
ATOM 630 O O . ARG A 1 85 ? 23.042 1.266 -37.421 1.00 95.88 85 ARG A O 1
ATOM 637 N N . VAL A 1 86 ? 22.020 2.163 -35.627 1.00 95.06 86 VAL A N 1
ATOM 638 C CA . VAL A 1 86 ? 22.160 3.569 -36.055 1.00 95.06 86 VAL A CA 1
ATOM 639 C C . VAL A 1 86 ? 23.631 3.916 -36.270 1.00 95.06 86 VAL A C 1
ATOM 641 O O . VAL A 1 86 ? 23.982 4.433 -37.322 1.00 95.06 86 VAL A O 1
ATOM 644 N N . LYS A 1 87 ? 24.507 3.557 -35.323 1.00 93.94 87 LYS A N 1
ATOM 645 C CA . LYS A 1 87 ? 25.948 3.830 -35.428 1.00 93.94 87 LYS A CA 1
ATOM 646 C C . LYS A 1 87 ? 26.644 3.137 -36.602 1.00 93.94 87 LYS A C 1
ATOM 648 O O . LYS A 1 87 ? 27.691 3.603 -37.024 1.00 93.94 87 LYS A O 1
ATOM 653 N N . ILE A 1 88 ? 26.101 2.017 -37.080 1.00 95.56 88 ILE A N 1
ATOM 654 C CA . ILE A 1 88 ? 26.624 1.293 -38.248 1.00 95.56 88 ILE A CA 1
ATOM 655 C C . ILE A 1 88 ? 26.150 1.953 -39.547 1.00 95.56 88 ILE A C 1
ATOM 657 O O . ILE A 1 88 ? 26.912 2.026 -40.503 1.00 95.56 88 ILE A O 1
ATOM 661 N N . ALA A 1 89 ? 24.891 2.394 -39.594 1.00 96.25 89 ALA A N 1
ATOM 662 C CA . ALA A 1 89 ? 24.256 2.865 -40.822 1.00 96.25 89 ALA A CA 1
ATOM 663 C C . ALA A 1 89 ? 24.445 4.364 -41.095 1.00 96.25 89 ALA A C 1
ATOM 665 O O . ALA A 1 89 ? 24.365 4.777 -42.248 1.00 96.25 89 ALA A O 1
ATOM 666 N N . ILE A 1 90 ? 24.640 5.174 -40.052 1.00 95.38 90 ILE A N 1
ATOM 667 C CA . ILE A 1 90 ? 24.572 6.637 -40.123 1.00 95.38 90 ILE A CA 1
ATOM 668 C C . ILE A 1 90 ? 25.929 7.253 -39.739 1.00 95.38 90 ILE A C 1
ATOM 670 O O . ILE A 1 90 ? 26.511 6.816 -38.737 1.00 95.38 90 ILE A O 1
ATOM 674 N N . PRO A 1 91 ? 26.418 8.278 -40.467 1.00 94.00 91 PRO A N 1
ATOM 675 C CA . PRO A 1 91 ? 27.599 9.054 -40.082 1.00 94.00 91 PRO A CA 1
ATOM 676 C C . PRO A 1 91 ? 27.493 9.647 -38.669 1.00 94.00 91 PRO A C 1
ATOM 678 O O . PRO A 1 91 ? 26.405 9.945 -38.171 1.00 94.00 91 PRO A O 1
ATOM 681 N N . GLN A 1 92 ? 28.632 9.812 -37.997 1.00 90.56 92 GLN A N 1
ATOM 682 C CA . GLN A 1 92 ? 28.681 10.199 -36.583 1.00 90.56 92 GLN A CA 1
ATOM 683 C C . GLN A 1 92 ? 28.099 11.596 -36.316 1.00 90.56 92 GLN A C 1
ATOM 685 O O . GLN A 1 92 ? 27.532 11.834 -35.247 1.00 90.56 92 GLN A O 1
ATOM 690 N N . GLU A 1 93 ? 28.206 12.498 -37.286 1.00 92.25 93 GLU A N 1
ATOM 691 C CA . GLU A 1 93 ? 27.714 13.875 -37.250 1.00 92.25 93 GLU A CA 1
ATOM 692 C C . GLU A 1 93 ? 26.187 13.933 -37.081 1.00 92.25 93 GLU A C 1
ATOM 694 O O . GLU A 1 93 ? 25.658 14.843 -36.443 1.00 92.25 93 GLU A O 1
ATOM 699 N N . GLU A 1 94 ? 25.478 12.921 -37.588 1.00 93.00 94 GLU A N 1
ATOM 700 C CA . GLU A 1 94 ? 24.014 12.854 -37.591 1.00 93.00 94 GLU A CA 1
ATOM 701 C C . GLU A 1 94 ? 23.434 12.076 -36.395 1.00 93.00 94 GLU A C 1
ATOM 703 O O . GLU A 1 94 ? 22.222 12.072 -36.169 1.00 93.00 94 GLU A O 1
ATOM 708 N N . TRP A 1 95 ? 24.269 11.448 -35.558 1.00 94.44 95 TRP A N 1
ATOM 709 C CA . TRP A 1 95 ? 23.807 10.646 -34.412 1.00 94.44 95 TRP A CA 1
ATOM 710 C C . TRP A 1 95 ? 22.970 11.436 -33.397 1.00 94.44 95 TRP A C 1
ATOM 712 O O . TRP A 1 95 ? 22.100 10.866 -32.726 1.00 94.44 95 TRP A O 1
ATOM 722 N N . VAL A 1 96 ? 23.192 12.750 -33.299 1.00 93.00 96 VAL A N 1
ATOM 723 C CA . VAL A 1 96 ? 22.455 13.632 -32.384 1.00 93.00 96 VAL A CA 1
ATOM 724 C C . VAL A 1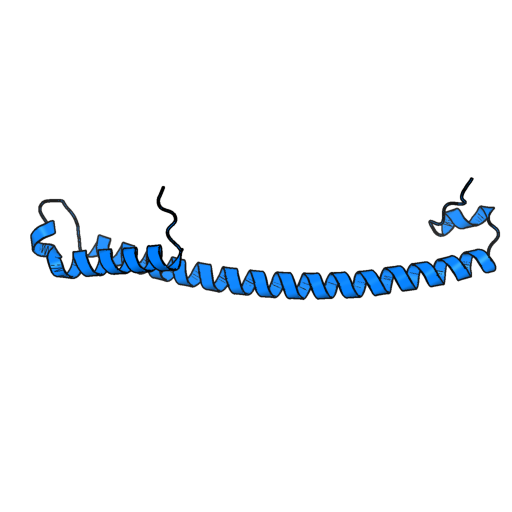 96 ? 20.948 13.631 -32.662 1.00 93.00 96 VAL A C 1
ATOM 726 O O . VAL A 1 96 ? 20.166 13.684 -31.712 1.00 93.00 96 VAL A O 1
ATOM 729 N N . ALA A 1 97 ? 20.529 13.452 -33.923 1.00 92.50 97 ALA A N 1
ATOM 730 C CA . ALA A 1 97 ? 19.118 13.354 -34.312 1.00 92.50 97 ALA A CA 1
ATOM 731 C C . ALA A 1 97 ? 18.409 12.141 -33.679 1.00 92.50 97 ALA A C 1
ATOM 733 O O . ALA A 1 97 ? 17.197 12.152 -33.483 1.00 92.50 97 ALA A O 1
ATOM 734 N N . PHE A 1 98 ? 19.172 11.116 -33.287 1.00 91.44 98 PHE A N 1
ATOM 735 C CA . PHE A 1 98 ? 18.680 9.911 -32.616 1.00 91.44 98 PHE A CA 1
ATOM 736 C C . PHE A 1 98 ? 18.870 9.960 -31.089 1.00 91.44 98 PHE A C 1
ATOM 738 O O . PHE A 1 98 ? 18.732 8.941 -30.406 1.00 91.44 98 PHE A O 1
ATOM 745 N N . GLY A 1 99 ? 19.237 11.121 -30.534 1.00 89.50 99 GLY A N 1
ATOM 746 C CA . GLY A 1 99 ? 19.567 11.272 -29.114 1.00 89.50 99 GLY A CA 1
ATOM 747 C C . GLY A 1 99 ? 20.831 10.503 -28.706 1.00 89.50 99 GLY A C 1
ATOM 748 O O . GLY A 1 99 ? 20.990 10.127 -27.539 1.00 89.50 99 GLY A O 1
ATOM 749 N N . VAL A 1 100 ? 21.717 10.216 -29.666 1.00 89.38 100 VAL A N 1
ATOM 750 C CA . VAL A 1 100 ? 23.004 9.556 -29.440 1.00 89.38 100 VAL A CA 1
ATOM 751 C C . VAL A 1 100 ? 24.088 10.624 -29.476 1.00 89.38 100 VAL A C 1
ATOM 753 O O . VAL A 1 100 ? 24.460 11.120 -30.532 1.00 89.38 100 VAL A O 1
ATOM 756 N N . LEU A 1 101 ? 24.613 10.979 -28.306 1.00 83.75 101 LEU A N 1
ATOM 757 C CA . LEU A 1 101 ? 25.745 11.895 -28.225 1.00 83.75 101 LEU A CA 1
ATOM 758 C C . LEU A 1 101 ? 27.022 11.174 -28.670 1.00 83.75 101 LEU A C 1
ATOM 760 O O . LEU A 1 101 ? 27.355 10.099 -28.154 1.00 83.75 101 LEU A O 1
ATOM 764 N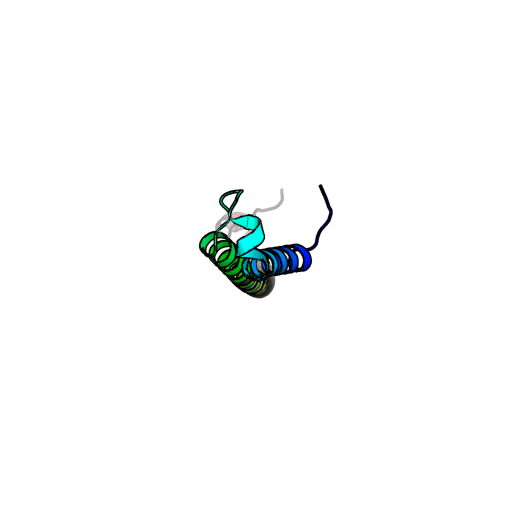 N . ALA A 1 102 ? 27.742 11.776 -29.613 1.00 72.38 102 ALA A N 1
ATOM 765 C CA . ALA A 1 102 ? 29.122 11.412 -29.886 1.00 72.38 102 ALA A CA 1
ATOM 766 C C . ALA A 1 102 ? 29.950 11.659 -28.615 1.00 72.38 102 ALA A C 1
ATOM 768 O O . ALA A 1 102 ? 29.860 12.728 -28.006 1.00 72.38 102 ALA A O 1
ATOM 769 N N . LYS A 1 103 ? 30.738 10.666 -28.184 1.00 69.31 103 LYS A N 1
ATOM 770 C CA . LYS A 1 103 ? 31.788 10.946 -27.199 1.00 69.31 103 LYS A CA 1
ATOM 771 C C . LYS A 1 103 ? 32.809 11.856 -27.886 1.00 69.31 103 LYS A C 1
ATOM 773 O O . LYS A 1 103 ? 33.155 11.589 -29.034 1.00 69.31 103 LYS A O 1
ATOM 778 N N . ARG A 1 104 ? 33.209 12.926 -27.195 1.00 59.03 104 ARG A N 1
ATOM 779 C CA . ARG A 1 104 ? 34.398 13.702 -27.562 1.00 59.03 104 ARG A CA 1
ATOM 780 C C . ARG A 1 104 ? 35.637 12.821 -27.494 1.00 59.03 104 ARG A C 1
ATOM 782 O O . ARG A 1 104 ? 35.646 11.923 -26.618 1.00 59.03 104 ARG A O 1
#

Sequence (104 aa):
MSNQSFSQSVSEFRTIASGINTRLTALSGVGVTADDAAAMAVLADELDTLNAQQEELKAQLKAKTNELNAKMKVARAKRSDLVKRVKIAIPQEEWVAFGVLAKR

Solvent-accessible surface 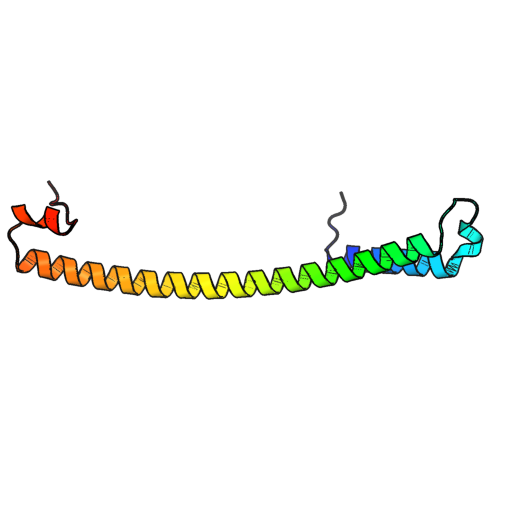area (backbone atoms only — not comparable to full-atom values): 5915 Å² total; per-residue (Å²): 130,83,92,70,51,71,71,54,53,41,51,48,35,43,49,48,19,53,51,43,63,75,41,39,84,81,34,51,90,76,72,54,51,69,65,57,22,50,51,34,40,51,53,32,54,50,48,54,52,53,50,52,52,49,55,52,50,52,52,52,48,53,54,50,52,52,52,49,52,52,52,49,51,51,52,52,51,51,49,54,54,51,52,53,51,47,64,73,77,42,64,73,89,59,32,55,83,74,76,39,77,74,80,130

Secondary structure (DSSP, 8-state):
-----HHHHHHHHHHHHHHHHHTHHHHGGGT--HHHHHHHHHHHHHHHHHHHHHHHHHHHHHHHHHHHHHHHHHHHHHHHHHHHHHHHHS-GGGGGGGT-PPP-